Protein AF-A0A9Q0LSQ1-F1 (afdb_monomer_lite)

Foldseek 3Di:
DAEAEEEEDWDPPQCPLQVQCCVQVVDGDDDDDPLVPDDPVCSVPSAFDWDWDQDPNDIYTYTGGYPVVCVVVVNNVVSVPPHDYYHYDAHPVDPVGD

Organism: Anaeramoeba ignava (NCBI:txid1746090)

Radius of gyration: 14.05 Å; chains: 1; bounding box: 39×27×32 Å

InterPro domains:
  IPR001806 Small GTPase [PF00071] (5-98)
  IPR003578 Small GTPase Rho [PTHR24072] (4-98)
  IPR027417 P-loop containing nucleoside triphosphate hydrolase [G3DSA:3.40.50.300] (1-98)
  IPR027417 P-loop containing nucleoside triphosphate hydrolase [SSF52540] (1-98)

pLDDT: mean 73.34, std 14.42, range [40.25, 94.19]

Secondary structure (DSSP, 8-state):
-EEEEEEEE-STTSSHHHHHHHHHHSS--SS---GGGS-HHHHHHHH--EEEEEETTEEEEEEEEEHHHHHHTT-TTTTTTT-SEEEE---TT-GGG-

Structure (mmCIF, N/CA/C/O backbone):
data_AF-A0A9Q0LSQ1-F1
#
_entry.id   AF-A0A9Q0LSQ1-F1
#
loop_
_atom_site.group_PDB
_atom_site.id
_atom_site.type_symbol
_atom_site.label_atom_id
_atom_site.label_alt_id
_atom_site.label_comp_id
_atom_site.label_asym_id
_atom_site.label_entity_id
_atom_site.label_seq_id
_atom_site.pdbx_PDB_ins_code
_atom_site.Cartn_x
_atom_site.Cartn_y
_atom_site.Cartn_z
_atom_site.occupancy
_atom_site.B_iso_or_equiv
_atom_site.auth_seq_id
_atom_site.auth_comp_id
_atom_site.auth_asym_id
_atom_site.auth_atom_id
_atom_site.pdbx_PDB_model_num
ATOM 1 N N . MET A 1 1 ? -13.950 9.375 16.343 1.00 67.88 1 MET A N 1
ATOM 2 C CA . MET A 1 1 ? -13.077 9.285 15.156 1.00 67.88 1 MET A CA 1
ATOM 3 C C . MET A 1 1 ? -12.309 7.972 15.214 1.00 67.88 1 MET A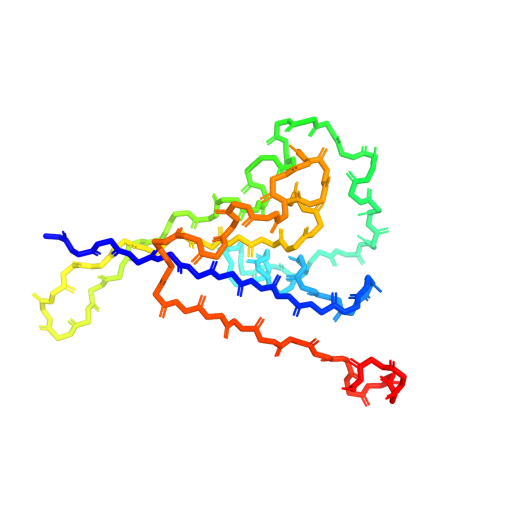 C 1
ATOM 5 O O . MET A 1 1 ? -11.622 7.739 16.205 1.00 67.88 1 MET A O 1
ATOM 9 N N . LYS A 1 2 ? -12.488 7.081 14.232 1.00 82.31 2 LYS A N 1
ATOM 10 C CA . LYS A 1 2 ? -11.809 5.774 14.203 1.00 82.31 2 LYS A CA 1
ATOM 11 C C . LYS A 1 2 ? -10.579 5.869 13.300 1.00 82.31 2 LYS A C 1
ATOM 13 O O . LYS A 1 2 ? -10.702 6.313 12.162 1.00 82.31 2 LYS A O 1
ATOM 18 N N . LYS A 1 3 ? -9.411 5.485 13.818 1.00 82.12 3 LYS A N 1
ATOM 19 C CA . LYS A 1 3 ? -8.164 5.450 13.047 1.00 82.12 3 LYS A CA 1
ATOM 20 C C . LYS A 1 3 ? -7.956 4.059 12.471 1.00 82.12 3 LYS A C 1
ATOM 22 O O . LYS A 1 3 ? -8.196 3.079 13.172 1.00 82.12 3 LYS A O 1
ATOM 27 N N . PHE A 1 4 ? -7.524 4.002 11.222 1.00 85.50 4 PHE A N 1
ATOM 28 C CA . PHE A 1 4 ? -7.211 2.778 10.509 1.00 85.50 4 PHE A CA 1
ATOM 29 C C . PHE A 1 4 ? -5.819 2.860 9.914 1.00 85.50 4 PHE A C 1
ATOM 31 O O . PHE A 1 4 ? -5.411 3.894 9.388 1.00 85.50 4 PHE A O 1
ATOM 38 N N . LYS A 1 5 ? -5.107 1.741 9.948 1.00 83.38 5 LYS A N 1
ATOM 39 C CA . LYS A 1 5 ? -3.749 1.651 9.437 1.00 83.38 5 LYS A CA 1
ATOM 40 C C . LYS A 1 5 ? -3.669 0.602 8.336 1.00 83.38 5 LYS A C 1
ATOM 42 O O . LYS A 1 5 ? -3.802 -0.595 8.601 1.00 83.38 5 LYS A O 1
ATOM 47 N N . ALA A 1 6 ? -3.432 1.061 7.109 1.00 85.62 6 ALA A N 1
ATOM 48 C CA . ALA A 1 6 ? -3.365 0.238 5.906 1.00 85.62 6 ALA A CA 1
ATOM 49 C C . ALA A 1 6 ? -1.924 0.132 5.389 1.00 85.62 6 ALA A C 1
ATOM 51 O O . ALA A 1 6 ? -1.232 1.140 5.251 1.00 85.62 6 ALA A O 1
ATOM 52 N N . ILE A 1 7 ? -1.464 -1.084 5.086 1.00 84.12 7 ILE A N 1
ATOM 53 C CA . ILE A 1 7 ? -0.12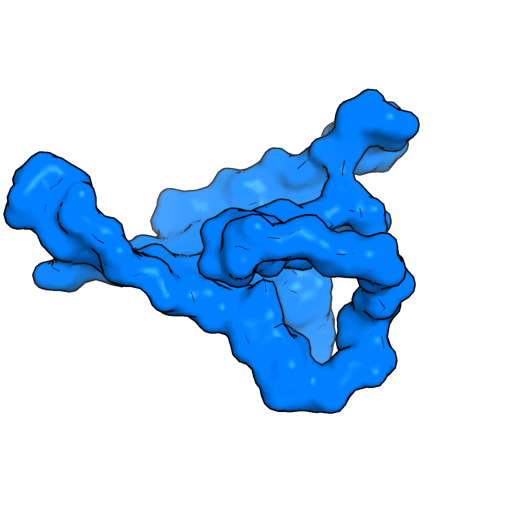8 -1.323 4.512 1.00 84.12 7 ILE A CA 1
ATOM 54 C C . ILE A 1 7 ? -0.249 -1.899 3.112 1.00 84.12 7 ILE A C 1
ATOM 56 O O . ILE A 1 7 ? -0.994 -2.848 2.905 1.00 84.12 7 ILE A O 1
ATOM 60 N N . PHE A 1 8 ? 0.553 -1.382 2.190 1.00 86.00 8 PHE A N 1
ATOM 61 C CA . PHE A 1 8 ? 0.689 -1.848 0.819 1.00 86.00 8 PHE A CA 1
ATOM 62 C C . PHE A 1 8 ? 2.010 -2.605 0.675 1.00 86.00 8 PHE A C 1
ATOM 64 O O . PHE A 1 8 ? 3.092 -2.025 0.825 1.00 86.00 8 PHE A O 1
ATOM 71 N N . VAL A 1 9 ? 1.921 -3.901 0.381 1.00 85.31 9 VAL A N 1
ATOM 72 C CA . VAL A 1 9 ? 3.060 -4.816 0.202 1.00 85.31 9 VAL A CA 1
ATOM 73 C C . VAL A 1 9 ? 3.073 -5.407 -1.204 1.00 85.31 9 VAL A C 1
ATOM 75 O O . VAL A 1 9 ? 2.044 -5.469 -1.865 1.00 85.31 9 VAL A O 1
ATOM 78 N N . GLY A 1 10 ? 4.246 -5.805 -1.686 1.00 85.81 10 GLY A N 1
ATOM 79 C CA . GLY A 1 10 ? 4.446 -6.416 -2.999 1.00 85.81 10 GLY A CA 1
ATOM 80 C C . GLY A 1 10 ? 5.834 -6.122 -3.563 1.00 85.81 10 GLY A C 1
ATOM 81 O O . GLY A 1 10 ? 6.578 -5.294 -3.028 1.00 85.81 10 GLY A O 1
ATOM 82 N N . SER A 1 11 ? 6.184 -6.763 -4.675 1.00 85.00 11 SER A N 1
ATOM 83 C CA . SER A 1 11 ? 7.491 -6.613 -5.330 1.00 85.00 11 SER A CA 1
ATOM 84 C C . SER A 1 11 ? 7.875 -5.151 -5.607 1.00 85.00 11 SER A C 1
ATOM 86 O O . SER A 1 11 ? 7.033 -4.264 -5.765 1.00 85.00 11 SER A O 1
ATOM 88 N N . ARG A 1 12 ? 9.178 -4.858 -5.634 1.00 80.69 12 ARG A N 1
ATOM 89 C CA . ARG A 1 12 ? 9.678 -3.503 -5.916 1.00 80.69 12 ARG A CA 1
ATOM 90 C C . ARG A 1 12 ? 9.347 -3.116 -7.361 1.00 80.69 12 ARG A C 1
ATOM 92 O O . ARG A 1 12 ? 9.508 -3.924 -8.265 1.00 80.69 12 ARG A O 1
ATOM 99 N N . GLY A 1 13 ? 8.922 -1.871 -7.576 1.00 78.81 13 GLY A N 1
ATOM 100 C CA . GLY A 1 13 ? 8.677 -1.336 -8.924 1.00 78.81 13 GLY A CA 1
ATOM 101 C C . GLY A 1 13 ? 7.303 -1.650 -9.526 1.00 78.81 13 GLY A C 1
ATOM 102 O O . GLY A 1 13 ? 7.019 -1.174 -10.612 1.00 78.81 13 GLY A O 1
ATOM 103 N N . ILE A 1 14 ? 6.414 -2.352 -8.815 1.00 87.44 14 ILE A N 1
ATOM 104 C CA . ILE A 1 14 ? 5.054 -2.687 -9.297 1.00 87.44 14 ILE A CA 1
ATOM 105 C C . ILE A 1 14 ? 4.044 -1.523 -9.236 1.00 87.44 14 ILE A C 1
ATOM 107 O O . ILE A 1 14 ? 2.857 -1.721 -9.457 1.00 87.44 14 ILE A O 1
ATOM 111 N N . GLY A 1 15 ? 4.482 -0.323 -8.838 1.00 84.81 15 GLY A N 1
ATOM 112 C CA . GLY A 1 15 ? 3.620 0.863 -8.791 1.00 84.81 15 GLY A CA 1
ATOM 113 C C . GLY A 1 15 ? 2.891 1.143 -7.469 1.00 84.81 15 GLY A C 1
ATOM 114 O O . GLY A 1 15 ? 2.023 2.005 -7.458 1.00 84.81 15 GLY A O 1
ATOM 115 N N . LYS A 1 16 ? 3.247 0.510 -6.337 1.00 84.88 16 LYS A N 1
ATOM 116 C CA . LYS A 1 16 ? 2.622 0.795 -5.018 1.00 84.88 16 LYS A CA 1
ATOM 117 C C . LYS A 1 16 ? 2.673 2.281 -4.639 1.00 84.88 16 LYS A C 1
ATOM 119 O O . LYS A 1 16 ? 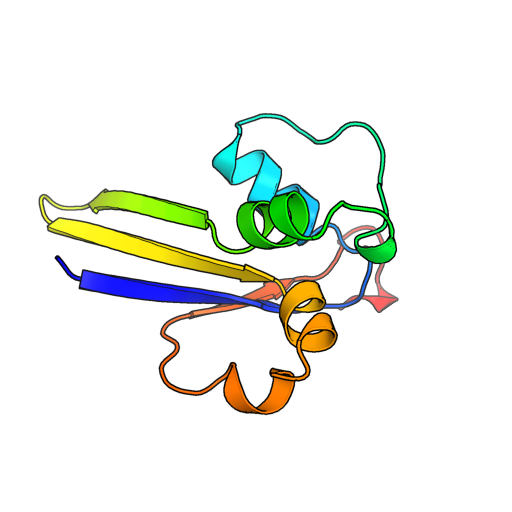1.665 2.863 -4.256 1.00 84.88 16 LYS A O 1
ATOM 124 N N . THR A 1 17 ? 3.841 2.909 -4.776 1.00 78.25 17 THR A N 1
ATOM 125 C CA . THR A 1 17 ? 4.015 4.344 -4.504 1.00 78.25 17 THR A CA 1
ATOM 126 C C . THR A 1 17 ? 3.217 5.199 -5.485 1.00 78.25 17 THR A C 1
ATOM 128 O O . THR A 1 17 ? 2.523 6.117 -5.062 1.00 78.25 17 THR A O 1
ATOM 131 N N . SER A 1 18 ? 3.250 4.868 -6.780 1.00 80.50 18 SER A N 1
ATOM 132 C CA . SER A 1 18 ? 2.479 5.581 -7.804 1.00 80.50 18 SER A CA 1
ATOM 133 C C . SER A 1 18 ? 0.974 5.489 -7.555 1.00 80.50 18 SER A C 1
ATOM 135 O O . SER A 1 18 ? 0.271 6.477 -7.744 1.00 80.50 18 SER A O 1
ATOM 137 N N . LEU A 1 19 ? 0.485 4.341 -7.079 1.00 84.81 19 LEU A N 1
ATOM 138 C CA . LEU A 1 19 ? -0.906 4.135 -6.682 1.00 84.81 19 LEU A CA 1
ATOM 139 C C . LEU A 1 19 ? -1.296 5.064 -5.526 1.00 84.81 19 LEU A C 1
ATOM 141 O O . LEU A 1 19 ? -2.278 5.795 -5.640 1.00 84.81 19 LEU A O 1
ATOM 145 N N . LEU A 1 20 ? -0.514 5.065 -4.442 1.00 81.19 20 LEU A N 1
ATOM 146 C CA . LEU A 1 20 ? -0.777 5.902 -3.268 1.00 81.19 20 LEU A CA 1
ATOM 147 C C . LEU A 1 20 ? -0.738 7.401 -3.606 1.00 81.19 20 LEU A C 1
ATOM 149 O O . LEU A 1 20 ? -1.629 8.146 -3.201 1.00 81.19 20 LEU A O 1
ATOM 153 N N . LEU A 1 21 ? 0.235 7.832 -4.412 1.00 77.56 21 LEU A N 1
ATOM 154 C CA . LEU A 1 21 ? 0.346 9.227 -4.842 1.00 77.56 21 LEU A CA 1
ATOM 155 C C . LEU A 1 21 ? -0.786 9.650 -5.763 1.00 77.56 21 LEU A C 1
ATOM 157 O O . LEU A 1 21 ? -1.405 10.683 -5.533 1.00 77.56 21 LEU A O 1
ATOM 161 N N . THR A 1 22 ? -1.116 8.834 -6.763 1.00 82.81 22 THR A N 1
ATOM 162 C CA . THR A 1 22 ? -2.227 9.139 -7.675 1.00 82.81 22 THR A CA 1
ATOM 163 C C . THR A 1 22 ? -3.541 9.227 -6.912 1.00 82.81 22 THR A C 1
ATOM 165 O O . THR A 1 22 ? -4.375 10.090 -7.186 1.00 82.81 22 THR A O 1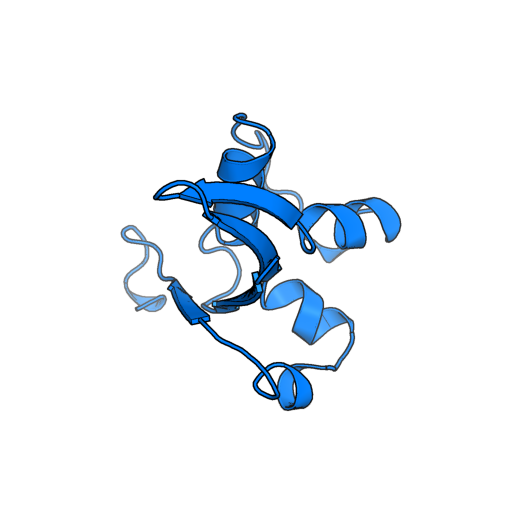
ATOM 168 N N . TYR A 1 23 ? -3.719 8.366 -5.911 1.00 83.75 23 TYR A N 1
ATOM 169 C CA . TYR A 1 23 ? -4.885 8.400 -5.050 1.00 83.75 23 TYR A CA 1
ATOM 170 C C . TYR A 1 23 ? -4.976 9.694 -4.224 1.00 83.75 23 TYR A C 1
ATOM 172 O O . TYR A 1 23 ? -6.064 10.278 -4.144 1.00 83.75 23 TYR A O 1
ATOM 180 N N . TYR A 1 24 ? -3.854 10.150 -3.656 1.00 79.25 24 TYR A N 1
ATOM 181 C CA . TYR A 1 24 ? -3.770 11.344 -2.811 1.00 79.25 24 TYR A CA 1
ATOM 182 C C . TYR A 1 24 ? -3.798 12.657 -3.606 1.00 79.25 24 TYR A C 1
ATOM 184 O O . TYR A 1 24 ? -4.655 13.504 -3.372 1.00 79.25 24 TYR A O 1
ATOM 192 N N . GLU A 1 25 ? -2.897 12.814 -4.575 1.00 77.31 25 GLU A N 1
ATOM 193 C CA . GLU A 1 25 ? -2.691 14.056 -5.332 1.00 77.31 25 GLU A CA 1
ATOM 194 C C . GLU A 1 25 ? -3.618 14.192 -6.545 1.00 77.31 25 GLU A C 1
ATOM 196 O O . GLU A 1 25 ? -3.637 15.237 -7.197 1.00 77.31 25 GLU A O 1
ATOM 201 N N . LYS A 1 26 ? -4.370 13.133 -6.884 1.00 78.88 26 LYS A N 1
ATOM 202 C CA . LYS A 1 26 ? -5.184 13.039 -8.112 1.00 78.88 26 LYS A CA 1
ATOM 203 C C . LYS A 1 26 ? -4.373 13.258 -9.396 1.00 78.88 26 LYS A C 1
ATOM 205 O O . LYS A 1 26 ? -4.929 13.639 -10.424 1.00 78.88 26 LYS A O 1
ATOM 210 N N . LYS A 1 27 ? -3.062 13.004 -9.347 1.00 73.88 27 LYS A N 1
ATOM 211 C CA . LYS A 1 27 ? -2.124 13.138 -10.467 1.00 73.88 27 LYS A CA 1
ATOM 212 C C . LYS A 1 27 ? -1.234 11.911 -10.559 1.00 73.88 27 LYS A C 1
ATOM 214 O O . LYS A 1 27 ? -0.723 11.440 -9.549 1.00 73.88 27 LYS A O 1
ATOM 219 N N . LEU A 1 28 ? -1.037 11.420 -11.779 1.00 72.31 28 LEU A N 1
ATOM 220 C CA . LEU A 1 28 ? -0.073 10.358 -12.025 1.00 72.31 28 LEU A CA 1
ATOM 221 C C . LEU A 1 28 ? 1.346 10.955 -11.967 1.00 72.31 28 LEU A C 1
ATOM 223 O O . LEU A 1 28 ? 1.601 11.937 -12.673 1.00 72.31 28 LEU A O 1
ATOM 227 N N . PRO A 1 29 ? 2.277 10.402 -11.171 1.00 68.56 29 PRO A N 1
ATOM 228 C CA . PRO A 1 29 ? 3.676 10.807 -11.243 1.00 68.56 29 PRO A CA 1
ATOM 229 C C . PRO A 1 29 ? 4.245 10.446 -12.625 1.00 68.56 29 PRO A C 1
ATOM 231 O O . PRO A 1 29 ? 4.068 9.322 -13.091 1.00 68.56 29 PRO A O 1
ATOM 234 N N . GLY A 1 30 ? 4.886 11.411 -13.292 1.00 65.69 30 GLY A N 1
ATOM 235 C CA . GLY A 1 30 ? 5.354 11.263 -14.676 1.00 65.69 30 GLY A CA 1
ATOM 236 C C . GLY A 1 30 ? 6.535 10.302 -14.834 1.00 65.69 30 GLY A C 1
ATOM 237 O O . GLY A 1 30 ? 6.447 9.341 -15.592 1.00 65.69 30 GLY A O 1
ATOM 238 N N . GLU A 1 31 ? 7.633 10.530 -14.111 1.00 62.66 31 GLU A N 1
ATOM 239 C CA . GLU A 1 31 ? 8.815 9.661 -14.158 1.00 62.66 31 GLU A CA 1
ATOM 240 C C . GLU A 1 31 ? 8.923 8.793 -12.900 1.00 62.66 31 GLU A C 1
ATOM 242 O O . GLU A 1 31 ? 8.663 9.242 -11.779 1.00 62.66 31 GLU A O 1
ATOM 247 N N . TYR A 1 32 ? 9.347 7.536 -13.077 1.00 57.31 32 TYR A N 1
ATOM 248 C CA . TYR A 1 32 ? 9.726 6.681 -11.956 1.00 57.31 32 TYR A CA 1
ATOM 249 C C . TYR A 1 32 ? 11.001 7.231 -11.315 1.00 57.31 32 TYR A C 1
ATOM 251 O O . TYR A 1 32 ? 12.105 7.015 -11.810 1.00 57.31 32 TYR A O 1
ATOM 259 N N . ILE A 1 33 ? 10.850 7.914 -10.185 1.00 57.91 33 ILE A N 1
ATOM 260 C CA . ILE A 1 33 ? 11.975 8.341 -9.358 1.00 57.91 33 ILE A CA 1
ATOM 261 C C . ILE A 1 33 ? 12.177 7.261 -8.279 1.00 57.91 33 ILE A C 1
ATOM 263 O O . ILE A 1 33 ? 11.300 7.068 -7.429 1.00 57.91 33 ILE A O 1
ATOM 267 N N . PRO A 1 34 ? 13.299 6.512 -8.285 1.00 53.66 34 PRO A N 1
ATOM 268 C CA . PRO A 1 34 ? 13.577 5.525 -7.251 1.00 53.66 34 PRO A CA 1
ATOM 269 C C . PRO A 1 34 ? 13.564 6.182 -5.869 1.00 53.66 34 PRO A C 1
ATOM 271 O O . PRO A 1 34 ? 14.218 7.201 -5.658 1.00 53.66 34 PRO A O 1
ATOM 274 N N . THR A 1 35 ? 12.899 5.556 -4.896 1.00 53.06 35 THR A N 1
ATOM 275 C CA . THR A 1 35 ? 12.729 6.086 -3.528 1.00 53.06 35 THR A CA 1
ATOM 276 C C . THR A 1 35 ? 14.053 6.428 -2.828 1.00 53.06 35 THR A C 1
ATOM 278 O O . THR A 1 35 ? 14.054 7.218 -1.899 1.00 53.06 35 THR A O 1
ATOM 281 N N . LYS A 1 36 ? 15.197 5.899 -3.290 1.00 47.22 36 LYS A N 1
ATOM 282 C CA . LYS A 1 36 ? 16.538 6.252 -2.787 1.00 47.22 36 LYS A CA 1
ATOM 283 C C . LYS A 1 36 ? 16.983 7.690 -3.093 1.00 47.22 36 LYS A C 1
ATOM 285 O O . LYS A 1 36 ? 17.898 8.163 -2.431 1.00 47.22 36 LYS A O 1
ATOM 290 N N . ASN A 1 37 ? 16.376 8.358 -4.074 1.00 42.53 37 ASN A N 1
ATOM 291 C CA . ASN A 1 37 ? 16.833 9.665 -4.560 1.00 42.53 37 ASN A CA 1
ATOM 292 C C . ASN A 1 37 ? 15.961 10.833 -4.081 1.00 42.53 37 ASN A C 1
ATOM 294 O O . ASN A 1 37 ? 16.271 11.986 -4.372 1.00 42.53 37 ASN A O 1
ATOM 298 N N . PHE A 1 38 ? 14.870 10.561 -3.367 1.00 46.25 38 PHE A N 1
ATOM 299 C CA . PHE A 1 38 ? 14.038 11.614 -2.801 1.00 46.25 38 PHE A CA 1
ATOM 300 C C . PHE A 1 38 ? 14.660 12.147 -1.507 1.00 46.25 38 PHE A C 1
ATOM 302 O O . PHE A 1 38 ? 15.172 11.393 -0.682 1.00 46.25 38 PHE A O 1
ATOM 309 N N . GLN A 1 39 ? 14.599 13.465 -1.318 1.00 41.88 39 GLN A N 1
ATOM 310 C CA . GLN A 1 39 ? 14.899 14.080 -0.029 1.00 41.88 39 GLN A CA 1
ATOM 311 C C . GLN A 1 39 ? 13.978 13.469 1.038 1.00 41.88 39 GLN A C 1
ATOM 313 O O . GLN A 1 39 ? 12.786 13.256 0.807 1.00 41.88 39 GLN A O 1
ATOM 318 N N . THR A 1 40 ? 14.545 13.162 2.199 1.00 45.31 40 THR A N 1
ATOM 319 C CA . THR A 1 40 ? 13.956 12.354 3.279 1.00 45.31 40 THR A CA 1
ATOM 320 C C . THR A 1 40 ? 12.572 12.831 3.750 1.00 45.31 40 THR A C 1
ATOM 322 O O . THR A 1 40 ? 11.786 12.027 4.255 1.00 45.31 40 THR A O 1
ATOM 325 N N . GLU A 1 41 ? 12.255 14.116 3.559 1.00 40.25 41 GLU A N 1
ATOM 326 C CA . GLU A 1 41 ? 10.958 14.729 3.879 1.00 40.25 41 GLU A CA 1
ATOM 327 C C . GLU A 1 41 ? 9.865 14.379 2.860 1.00 40.25 41 GLU A C 1
ATOM 329 O O . GLU A 1 41 ? 8.771 13.989 3.262 1.00 40.25 41 GLU A O 1
ATOM 334 N N . LEU A 1 42 ? 10.167 14.408 1.554 1.00 42.88 42 LEU A N 1
ATOM 335 C CA . LEU A 1 42 ? 9.234 13.977 0.505 1.00 42.88 42 LEU A CA 1
ATOM 336 C C . LEU A 1 42 ? 8.946 12.477 0.607 1.00 42.88 42 LEU A C 1
ATOM 338 O O . LEU A 1 42 ? 7.813 12.073 0.402 1.00 42.88 42 LEU A O 1
ATOM 342 N N . ILE A 1 43 ? 9.923 11.654 1.011 1.00 47.81 43 ILE A N 1
ATOM 343 C CA . ILE A 1 43 ? 9.710 10.213 1.249 1.00 47.81 43 ILE A CA 1
ATOM 344 C C . ILE A 1 43 ? 8.761 9.970 2.431 1.00 47.81 43 ILE A C 1
ATOM 346 O O . ILE A 1 43 ? 7.886 9.107 2.342 1.00 47.81 43 ILE A O 1
ATOM 350 N N . HIS A 1 44 ? 8.925 10.717 3.530 1.00 42.09 44 HIS A N 1
ATOM 351 C CA . HIS A 1 44 ? 8.039 10.636 4.697 1.00 42.09 44 HIS A CA 1
ATOM 352 C C . HIS A 1 44 ? 6.606 11.066 4.354 1.00 42.09 44 HIS A C 1
ATOM 354 O O . HIS A 1 44 ? 5.658 10.385 4.745 1.00 42.09 44 HIS A O 1
ATOM 360 N N . PHE A 1 45 ? 6.454 12.147 3.581 1.00 41.66 45 PHE A N 1
ATOM 361 C CA . PHE A 1 45 ? 5.159 12.663 3.125 1.00 41.66 45 PHE A CA 1
ATOM 362 C C . PHE A 1 45 ? 4.497 11.768 2.064 1.00 41.66 45 PHE A C 1
ATOM 364 O O . PHE A 1 45 ? 3.287 11.569 2.091 1.00 41.66 45 PHE A O 1
ATOM 371 N N . MET A 1 46 ? 5.284 11.186 1.150 1.00 47.41 46 MET A N 1
ATOM 372 C CA . MET A 1 46 ? 4.798 10.321 0.063 1.00 47.41 46 MET A CA 1
ATOM 373 C C . MET A 1 46 ? 4.144 9.036 0.572 1.00 47.41 46 MET A C 1
ATOM 375 O O . MET A 1 46 ? 3.399 8.402 -0.175 1.00 47.41 46 MET A O 1
ATOM 379 N N . ILE A 1 47 ? 4.480 8.596 1.789 1.00 53.69 47 ILE A N 1
ATOM 380 C CA . ILE A 1 47 ? 4.139 7.249 2.244 1.00 53.69 47 ILE A CA 1
ATOM 381 C C . ILE A 1 47 ? 3.178 7.257 3.426 1.00 53.69 47 ILE A C 1
ATOM 383 O O . ILE A 1 47 ? 2.314 6.389 3.433 1.00 53.69 47 ILE A O 1
ATOM 387 N N . LEU A 1 48 ? 3.239 8.237 4.335 1.00 57.72 48 LEU A N 1
ATOM 388 C CA . LEU A 1 48 ? 2.206 8.453 5.351 1.00 57.72 48 LEU A CA 1
ATOM 389 C C . LEU A 1 48 ? 1.136 9.415 4.817 1.00 57.72 48 LEU A C 1
ATOM 391 O O . LEU A 1 48 ? 1.161 10.614 5.083 1.00 57.72 48 LEU A O 1
ATOM 395 N N . ILE A 1 49 ? 0.171 8.885 4.072 1.00 62.72 49 ILE A N 1
ATOM 396 C CA . ILE A 1 49 ? -1.008 9.665 3.689 1.00 62.72 49 ILE A CA 1
ATOM 397 C C . ILE A 1 49 ? -2.030 9.548 4.815 1.00 62.72 49 ILE A C 1
ATOM 399 O O . ILE A 1 49 ? -2.513 8.451 5.091 1.00 62.72 49 ILE A O 1
ATOM 403 N N . LEU A 1 50 ? -2.349 10.680 5.444 1.00 65.62 50 LEU A N 1
ATOM 404 C CA . LEU A 1 50 ? -3.467 10.817 6.372 1.00 65.62 50 LEU A CA 1
ATOM 405 C C . LEU A 1 50 ? -4.669 11.366 5.619 1.00 65.62 50 LEU A C 1
ATOM 407 O O . LEU A 1 50 ? -4.656 12.503 5.147 1.00 65.62 50 LEU A O 1
ATOM 411 N N . GLN A 1 51 ? -5.713 10.556 5.505 1.00 70.19 51 GLN A N 1
ATOM 412 C CA . GLN A 1 51 ? -6.947 10.951 4.837 1.00 70.19 51 GLN A CA 1
ATOM 413 C C . GLN A 1 51 ? -8.127 10.826 5.787 1.00 70.19 51 GLN A C 1
ATOM 415 O O . GLN A 1 51 ? -8.268 9.822 6.488 1.00 70.19 51 GLN A O 1
ATOM 420 N N . LYS A 1 52 ? -8.967 11.864 5.794 1.00 75.69 52 LYS A N 1
ATOM 421 C CA . LYS A 1 52 ? -10.225 11.876 6.530 1.00 75.69 52 LYS A CA 1
ATOM 422 C C . LYS A 1 52 ? -11.361 11.506 5.590 1.00 75.69 52 LYS A C 1
ATOM 424 O O . LYS A 1 52 ? -11.537 12.156 4.564 1.00 75.69 52 LYS A O 1
ATOM 429 N N . TYR A 1 53 ? -12.131 10.496 5.966 1.00 77.12 53 TYR A N 1
ATOM 430 C CA . TYR A 1 53 ? -13.326 10.085 5.239 1.00 77.12 53 TYR A CA 1
ATOM 431 C C . TYR A 1 53 ? -14.541 10.216 6.128 1.00 77.12 53 TYR A C 1
ATOM 433 O O . TYR A 1 53 ? -14.498 9.846 7.301 1.00 77.12 53 TYR A O 1
ATOM 441 N N . GLU A 1 54 ? -15.632 10.664 5.528 1.00 82.44 54 GLU A N 1
ATOM 442 C CA . GLU A 1 54 ? -16.958 10.517 6.095 1.00 82.44 54 GLU A CA 1
ATOM 443 C C . GLU A 1 54 ? -17.674 9.401 5.334 1.00 82.44 54 GLU A C 1
ATOM 445 O O . GLU A 1 54 ? -17.926 9.505 4.134 1.00 82.44 54 GLU A O 1
ATOM 450 N N . ILE A 1 55 ? -17.935 8.291 6.021 1.00 80.81 55 ILE A N 1
ATOM 451 C CA . ILE A 1 55 ? -18.671 7.146 5.475 1.00 80.81 55 ILE A CA 1
ATOM 452 C C . ILE A 1 55 ? -19.799 6.857 6.461 1.00 80.81 55 ILE A C 1
ATOM 454 O O . ILE A 1 55 ? -19.535 6.677 7.647 1.00 80.81 55 ILE A O 1
ATOM 458 N N . GLU A 1 56 ? -21.051 6.842 5.997 1.00 84.75 56 GLU A N 1
ATOM 459 C CA . GLU A 1 56 ? -22.228 6.607 6.854 1.00 84.75 56 GLU A CA 1
ATOM 460 C C . GLU A 1 56 ? -22.291 7.541 8.087 1.00 84.75 56 GLU A C 1
ATOM 462 O O . GLU A 1 56 ? -22.559 7.093 9.205 1.00 84.75 56 GLU A O 1
ATOM 467 N N . ASN A 1 57 ? -22.003 8.838 7.907 1.00 81.19 57 ASN A N 1
ATOM 468 C CA . ASN A 1 57 ? -21.932 9.851 8.977 1.00 81.19 57 ASN A CA 1
ATOM 469 C C . ASN A 1 57 ? -20.917 9.525 10.093 1.00 81.19 57 ASN A C 1
ATOM 471 O O . ASN A 1 57 ? -21.049 9.980 11.232 1.00 81.19 57 ASN A O 1
ATOM 475 N N . LYS A 1 58 ? -19.907 8.699 9.799 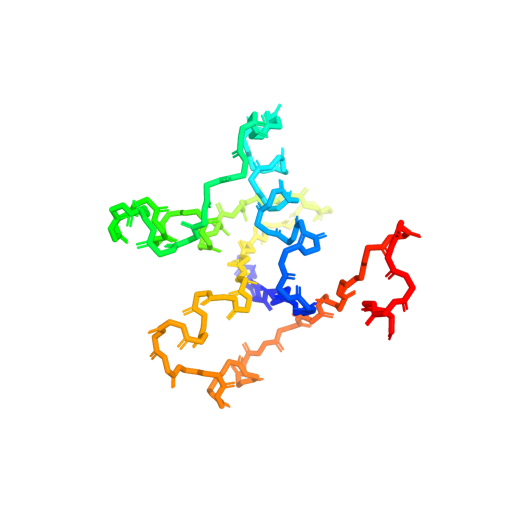1.00 80.31 58 LYS A N 1
ATOM 476 C CA . LYS A 1 58 ? -18.795 8.401 10.704 1.00 80.31 58 LYS A CA 1
ATOM 477 C C . LYS A 1 58 ? -17.496 8.907 10.102 1.00 80.31 58 LYS A C 1
ATOM 479 O O . LYS A 1 58 ? -17.197 8.651 8.939 1.00 80.31 58 LYS A O 1
ATOM 484 N N . GLU A 1 59 ? -16.706 9.574 10.936 1.00 81.19 59 GLU A N 1
ATOM 485 C CA . GLU A 1 59 ? -15.378 10.054 10.571 1.00 81.19 59 GLU A CA 1
ATOM 486 C C . GLU A 1 59 ? -14.301 8.988 10.796 1.00 81.19 59 GLU A C 1
ATOM 488 O O . GLU A 1 59 ? -14.131 8.445 11.904 1.00 81.19 59 GLU A O 1
ATOM 493 N N . PHE A 1 60 ? -13.518 8.769 9.745 1.00 80.75 60 PHE A N 1
ATOM 494 C CA . PHE A 1 60 ? -12.397 7.847 9.704 1.00 80.75 60 PHE A CA 1
ATOM 495 C C . PHE A 1 60 ? -11.120 8.574 9.329 1.00 80.75 60 PHE A C 1
ATOM 497 O O . PHE A 1 60 ? -11.127 9.422 8.445 1.00 80.75 60 PHE A O 1
ATOM 504 N N . GLU A 1 61 ? -10.021 8.200 9.968 1.00 83.06 61 GLU A N 1
ATOM 505 C CA . GLU A 1 61 ? -8.678 8.634 9.597 1.00 83.06 61 GLU A CA 1
ATOM 506 C C . GLU A 1 61 ? -7.904 7.403 9.140 1.00 83.06 61 GLU A C 1
ATOM 508 O O . GLU A 1 61 ? -7.784 6.441 9.898 1.00 83.06 61 GLU A O 1
ATOM 513 N N . ILE A 1 62 ? -7.422 7.407 7.901 1.00 82.69 62 ILE A N 1
ATOM 514 C CA . ILE A 1 62 ? -6.654 6.291 7.352 1.00 82.69 62 ILE A CA 1
ATOM 515 C C . ILE A 1 62 ? -5.211 6.732 7.176 1.00 82.69 62 ILE A C 1
ATOM 517 O O . ILE A 1 62 ? -4.948 7.718 6.493 1.00 82.69 62 ILE A O 1
ATOM 521 N N . GLU A 1 63 ? -4.303 5.973 7.780 1.00 83.25 63 GLU A N 1
ATOM 522 C CA . GLU A 1 63 ? -2.869 6.023 7.540 1.00 83.25 63 GLU A CA 1
ATOM 523 C C . GLU A 1 63 ? -2.493 4.976 6.494 1.00 83.25 63 GLU A C 1
ATOM 525 O O . GLU A 1 63 ? -2.537 3.768 6.761 1.00 83.25 63 GLU A O 1
ATOM 530 N N . PHE A 1 64 ? -2.082 5.428 5.316 1.00 81.19 64 PHE A N 1
ATOM 531 C CA . PHE A 1 64 ? -1.481 4.554 4.312 1.00 81.19 64 PHE A CA 1
ATOM 532 C C . PHE A 1 64 ? 0.013 4.371 4.590 1.00 81.19 64 PHE A C 1
ATOM 534 O O . PHE A 1 64 ? 0.647 5.256 5.151 1.00 81.19 64 PHE A O 1
ATOM 541 N N . TRP A 1 65 ? 0.559 3.202 4.248 1.00 77.00 65 TRP A N 1
ATOM 542 C CA . TRP A 1 65 ? 1.978 2.867 4.396 1.00 77.00 65 TRP A CA 1
ATOM 543 C C . TRP A 1 65 ? 2.430 1.985 3.229 1.00 77.00 65 TRP A C 1
ATOM 545 O O . TRP A 1 65 ? 1.760 1.015 2.892 1.00 77.00 65 TRP A O 1
ATOM 555 N N . GLY A 1 66 ? 3.591 2.265 2.646 1.00 74.81 66 GLY A N 1
ATOM 556 C CA . GLY A 1 66 ? 4.209 1.476 1.578 1.00 74.81 66 GLY A CA 1
ATOM 557 C C . GLY A 1 66 ? 5.395 0.662 2.093 1.00 74.81 66 GLY A C 1
ATOM 558 O O . GLY A 1 66 ? 6.192 1.158 2.892 1.00 74.81 66 GLY A O 1
ATOM 559 N N . GLN A 1 67 ? 5.533 -0.583 1.630 1.00 70.38 67 GLN A N 1
ATOM 560 C CA . GLN A 1 67 ? 6.601 -1.503 2.044 1.00 70.38 67 GLN A CA 1
ATOM 561 C C . GLN A 1 67 ? 8.014 -0.924 1.885 1.00 70.38 67 GLN A C 1
ATOM 563 O O . GLN A 1 67 ? 8.855 -1.142 2.752 1.00 70.38 67 GLN A O 1
ATOM 568 N N . GLU A 1 68 ? 8.293 -0.178 0.814 1.00 68.75 68 GLU A N 1
ATOM 569 C CA . GLU A 1 68 ? 9.621 0.389 0.554 1.00 68.75 68 GLU A CA 1
ATOM 570 C C . GLU A 1 68 ? 10.099 1.317 1.681 1.00 68.75 68 GLU A C 1
ATOM 572 O O . GLU A 1 68 ? 11.266 1.255 2.069 1.00 68.75 68 GLU A O 1
ATOM 577 N N . TYR A 1 69 ? 9.202 2.122 2.257 1.00 65.25 69 TYR A N 1
ATOM 578 C CA . TYR A 1 69 ? 9.518 2.965 3.415 1.00 65.25 69 TYR A CA 1
ATOM 579 C C . TYR A 1 69 ? 9.873 2.130 4.633 1.00 65.25 69 TYR A C 1
ATOM 581 O O . TYR A 1 69 ? 10.823 2.424 5.346 1.00 65.25 69 TYR A O 1
ATOM 589 N N . LEU A 1 70 ? 9.126 1.054 4.850 1.00 63.41 70 LEU A N 1
ATOM 590 C CA . LEU A 1 70 ? 9.261 0.204 6.024 1.00 63.41 70 LEU A CA 1
ATOM 591 C C . LEU A 1 70 ? 10.560 -0.607 5.996 1.00 63.41 70 LEU A C 1
ATOM 593 O O . LEU A 1 70 ? 11.165 -0.829 7.044 1.00 63.41 70 LEU A O 1
ATOM 597 N N . ILE A 1 71 ? 11.011 -0.988 4.796 1.00 66.44 71 ILE A N 1
ATOM 598 C CA . ILE A 1 71 ? 12.359 -1.517 4.564 1.00 66.44 71 ILE A CA 1
ATOM 599 C C . ILE A 1 71 ? 13.401 -0.429 4.846 1.00 66.44 71 ILE A C 1
ATOM 601 O O . ILE A 1 71 ? 14.364 -0.693 5.556 1.00 66.44 71 ILE A O 1
ATOM 605 N N . MET A 1 72 ? 13.204 0.794 4.335 1.00 60.16 72 MET A N 1
ATOM 606 C CA . MET A 1 72 ? 14.151 1.904 4.511 1.00 60.16 72 MET A CA 1
ATOM 607 C C . MET A 1 72 ? 14.418 2.235 5.987 1.00 60.16 72 MET A C 1
ATOM 609 O O . MET A 1 72 ? 15.556 2.520 6.347 1.00 60.16 72 MET A O 1
ATOM 613 N N . ILE A 1 73 ? 13.396 2.171 6.844 1.00 63.53 73 ILE A N 1
ATOM 614 C CA . ILE A 1 73 ? 13.525 2.448 8.285 1.00 63.53 73 ILE A CA 1
ATOM 615 C C . ILE A 1 73 ? 13.783 1.192 9.137 1.00 63.53 73 ILE A C 1
ATOM 617 O O . ILE A 1 73 ? 13.740 1.271 10.360 1.00 63.53 73 ILE A O 1
ATOM 621 N N . ASN A 1 74 ? 14.044 0.030 8.521 1.00 66.94 74 ASN A N 1
ATOM 622 C CA . ASN A 1 74 ? 14.258 -1.260 9.198 1.00 66.94 74 ASN A CA 1
ATOM 623 C C . ASN A 1 74 ? 13.118 -1.700 10.141 1.00 66.94 74 ASN A C 1
ATOM 625 O O . ASN A 1 74 ? 13.327 -2.509 11.043 1.00 66.94 74 ASN A O 1
ATOM 629 N N . LEU A 1 75 ? 11.890 -1.214 9.930 1.00 67.12 75 LEU A N 1
ATOM 630 C CA . LEU A 1 75 ? 10.734 -1.548 10.773 1.00 67.12 75 LEU A CA 1
ATOM 631 C C . LEU A 1 75 ? 9.860 -2.660 10.182 1.00 67.12 75 LEU A C 1
ATOM 633 O O . LEU A 1 75 ? 8.757 -2.877 10.677 1.00 67.12 75 LEU A O 1
ATOM 637 N N . LEU A 1 76 ? 10.335 -3.389 9.162 1.00 66.50 76 LEU A N 1
ATOM 638 C CA . LEU A 1 76 ? 9.575 -4.461 8.503 1.00 66.50 76 LEU A CA 1
ATOM 639 C C . LEU A 1 76 ? 8.971 -5.523 9.466 1.00 66.50 76 LEU A C 1
ATOM 641 O O . LEU A 1 76 ? 7.849 -5.973 9.233 1.00 66.50 76 LEU A O 1
ATOM 645 N N . PRO A 1 77 ? 9.630 -5.906 10.577 1.00 66.06 77 PRO A N 1
ATOM 646 C CA . PRO A 1 77 ? 9.029 -6.820 11.553 1.00 66.06 77 PRO A CA 1
ATOM 647 C C . PRO A 1 77 ? 7.896 -6.185 12.375 1.00 66.06 77 PRO A C 1
ATOM 649 O O . PRO A 1 77 ? 6.958 -6.862 12.781 1.00 66.06 77 PRO A O 1
ATOM 652 N N . LEU A 1 78 ? 7.967 -4.873 12.614 1.00 65.12 78 LEU A N 1
ATOM 653 C CA . LEU A 1 78 ? 7.057 -4.138 13.500 1.00 65.12 78 LEU A CA 1
ATOM 654 C C . LEU A 1 78 ? 5.837 -3.577 12.770 1.00 65.12 78 LEU A C 1
ATOM 656 O O . LEU A 1 78 ? 4.898 -3.090 13.398 1.00 65.12 78 LEU A O 1
ATOM 660 N N . ILE A 1 79 ? 5.825 -3.654 11.439 1.00 64.56 79 ILE A N 1
ATOM 661 C CA . ILE A 1 79 ? 4.729 -3.117 10.643 1.00 64.56 79 ILE A CA 1
ATOM 662 C C . ILE A 1 79 ? 3.436 -3.858 10.941 1.00 64.56 79 ILE A C 1
ATOM 664 O O . ILE A 1 79 ? 2.417 -3.202 11.020 1.00 64.56 79 ILE A O 1
ATOM 668 N N . TYR A 1 80 ? 3.451 -5.177 11.120 1.00 66.44 80 TYR A N 1
ATOM 669 C CA . TYR A 1 80 ? 2.224 -5.969 11.259 1.00 66.44 80 TYR A CA 1
ATOM 670 C C . TYR A 1 80 ? 1.494 -5.759 12.592 1.00 66.44 80 TYR A C 1
ATOM 672 O O . TYR A 1 80 ? 0.336 -6.145 12.731 1.00 66.44 80 TYR A O 1
ATOM 680 N N . ILE A 1 81 ? 2.141 -5.120 13.568 1.00 71.00 81 ILE A N 1
ATOM 681 C CA . ILE A 1 81 ? 1.558 -4.871 14.884 1.00 71.00 81 ILE A CA 1
ATOM 682 C C . ILE A 1 81 ? 0.569 -3.701 14.793 1.00 71.00 81 ILE A C 1
ATOM 684 O O . ILE A 1 81 ? 0.915 -2.613 14.324 1.00 71.00 81 ILE A O 1
ATOM 688 N N . GLY A 1 82 ? -0.663 -3.926 15.262 1.00 71.38 82 GLY A N 1
ATOM 689 C CA . GLY A 1 82 ? -1.701 -2.892 15.349 1.00 71.38 82 GLY A CA 1
ATOM 690 C C . GLY A 1 82 ? -2.182 -2.379 13.989 1.00 71.38 82 GLY A C 1
ATOM 691 O O . GLY A 1 82 ? -2.377 -1.177 13.826 1.00 71.38 82 GLY A O 1
ATOM 692 N N . ARG A 1 83 ? -2.299 -3.267 12.995 1.00 70.06 83 ARG A N 1
ATOM 693 C CA . ARG A 1 83 ? -2.782 -2.937 11.647 1.00 70.06 83 ARG A CA 1
ATOM 694 C C . ARG A 1 83 ? -4.177 -3.463 11.422 1.00 70.06 83 ARG A C 1
ATOM 696 O O . ARG A 1 83 ? -4.507 -4.553 11.878 1.00 70.06 83 ARG A O 1
ATOM 703 N N . ASP A 1 84 ? -4.935 -2.714 10.636 1.00 82.38 84 ASP A N 1
ATOM 704 C CA . ASP A 1 84 ? -6.312 -3.061 10.316 1.00 82.38 84 ASP A CA 1
ATOM 705 C C . ASP A 1 84 ? -6.442 -3.673 8.920 1.00 82.38 84 ASP A C 1
ATOM 707 O O . ASP A 1 84 ? -7.315 -4.507 8.697 1.00 82.38 84 ASP A O 1
ATOM 711 N N . VAL A 1 85 ? -5.585 -3.265 7.972 1.00 87.56 85 VAL A N 1
ATOM 712 C CA . VAL A 1 85 ? -5.667 -3.691 6.567 1.00 87.56 85 VAL A CA 1
ATOM 713 C C . VAL A 1 85 ? -4.278 -3.938 5.976 1.00 87.56 85 VAL A C 1
ATOM 715 O O . VAL A 1 85 ? -3.359 -3.130 6.138 1.00 87.56 85 VAL A O 1
ATOM 718 N N . ILE A 1 86 ? -4.145 -5.034 5.226 1.00 86.69 86 ILE A N 1
ATOM 719 C CA . ILE A 1 86 ? -2.976 -5.334 4.393 1.00 86.69 86 ILE A CA 1
ATOM 720 C C . ILE A 1 86 ? -3.450 -5.470 2.943 1.00 86.69 86 ILE A C 1
ATOM 722 O O . ILE A 1 86 ? -4.229 -6.362 2.618 1.00 86.69 86 ILE A O 1
ATOM 726 N N . ALA A 1 87 ? -2.970 -4.582 2.078 1.00 88.75 87 ALA A N 1
ATOM 727 C CA . ALA A 1 87 ? -3.154 -4.624 0.638 1.00 88.75 87 ALA A CA 1
ATOM 728 C C . ALA A 1 87 ? -1.928 -5.284 -0.007 1.00 88.75 87 ALA A C 1
ATOM 730 O O . ALA A 1 87 ? -0.821 -4.744 0.034 1.00 88.75 87 ALA A O 1
ATOM 731 N N . ILE A 1 88 ? -2.125 -6.464 -0.591 1.00 90.50 88 ILE A N 1
ATOM 732 C CA . ILE A 1 88 ? -1.098 -7.169 -1.360 1.00 90.50 88 ILE A CA 1
ATOM 733 C C . ILE A 1 88 ? -1.250 -6.750 -2.821 1.00 90.50 88 ILE A C 1
ATOM 735 O O . ILE A 1 88 ? -2.323 -6.892 -3.403 1.00 90.50 88 ILE A O 1
ATOM 739 N N . CYS A 1 89 ? -0.191 -6.198 -3.398 1.00 90.88 89 CYS A N 1
ATOM 740 C CA . CYS A 1 89 ? -0.181 -5.662 -4.750 1.00 90.88 89 CYS A CA 1
ATOM 741 C C . CYS A 1 89 ? 0.730 -6.494 -5.654 1.00 90.88 89 CYS A C 1
ATOM 743 O O . CYS A 1 89 ? 1.818 -6.900 -5.245 1.00 90.88 89 CYS A O 1
ATOM 745 N N . PHE A 1 90 ? 0.316 -6.637 -6.909 1.00 94.19 90 PHE A N 1
ATOM 746 C CA . PHE A 1 90 ? 1.103 -7.174 -8.016 1.00 94.19 90 PHE A CA 1
ATOM 747 C C . PHE A 1 90 ? 0.811 -6.350 -9.277 1.00 94.19 90 PHE A C 1
ATOM 749 O O . PHE A 1 90 ? -0.201 -5.647 -9.347 1.00 94.19 90 PHE A O 1
ATOM 756 N N . ALA A 1 91 ? 1.705 -6.407 -10.256 1.00 93.25 91 ALA A N 1
ATOM 757 C CA . ALA A 1 91 ? 1.549 -5.735 -11.537 1.00 93.25 91 ALA A CA 1
ATOM 758 C C . ALA A 1 91 ? 1.011 -6.722 -12.584 1.00 93.25 91 ALA A C 1
ATOM 760 O O . ALA A 1 91 ? 1.566 -7.800 -12.785 1.00 93.25 91 ALA A O 1
ATOM 761 N N . VAL A 1 92 ? -0.091 -6.356 -13.242 1.00 93.75 92 VAL A N 1
ATOM 762 C CA . VAL A 1 92 ? -0.801 -7.222 -14.206 1.00 93.75 92 VAL A CA 1
ATOM 763 C C . VAL A 1 92 ? 0.043 -7.500 -15.457 1.00 93.75 92 VAL A C 1
ATOM 765 O O . VAL A 1 92 ? -0.101 -8.544 -16.085 1.00 93.75 92 VAL A O 1
ATOM 768 N N . ASP A 1 93 ? 0.951 -6.589 -15.799 1.00 93.44 93 ASP A N 1
ATOM 769 C CA . ASP A 1 93 ? 1.916 -6.706 -16.895 1.00 93.44 93 ASP A CA 1
ATOM 770 C C . ASP A 1 93 ? 3.195 -7.473 -16.509 1.00 93.44 93 ASP A C 1
ATOM 772 O O . ASP A 1 93 ? 4.029 -7.747 -17.371 1.00 93.44 93 ASP A O 1
ATOM 776 N N . ASN A 1 94 ? 3.352 -7.861 -15.236 1.00 90.50 94 ASN A N 1
ATOM 777 C CA . ASN A 1 94 ? 4.499 -8.619 -14.747 1.00 90.50 94 ASN A CA 1
ATOM 778 C C . ASN A 1 94 ? 4.061 -9.860 -13.943 1.00 90.50 94 ASN A C 1
ATOM 780 O O . ASN A 1 94 ? 3.909 -9.784 -12.719 1.00 90.50 94 ASN A O 1
ATOM 784 N N . PRO A 1 95 ? 3.952 -11.035 -14.589 1.00 92.06 95 PRO A N 1
ATOM 785 C CA . PRO A 1 95 ? 3.562 -12.282 -13.930 1.00 92.06 95 PRO A CA 1
ATOM 786 C C . PRO A 1 95 ? 4.472 -12.702 -12.770 1.00 92.06 95 PRO A C 1
ATOM 788 O O . PRO A 1 95 ? 4.001 -13.340 -11.840 1.00 92.06 95 PRO A O 1
ATOM 791 N N . TYR A 1 96 ? 5.756 -12.316 -12.777 1.00 92.19 96 TYR A N 1
ATOM 792 C CA . TYR A 1 96 ? 6.687 -12.611 -11.676 1.00 92.19 96 TYR A CA 1
ATOM 793 C C . TYR A 1 96 ? 6.380 -11.834 -10.390 1.00 92.19 96 TYR A C 1
ATOM 795 O O . TYR A 1 96 ? 7.036 -12.042 -9.370 1.00 92.19 96 TYR A O 1
ATOM 803 N N . SER A 1 97 ? 5.453 -10.878 -10.445 1.00 88.94 97 SER A N 1
ATOM 804 C CA . SER A 1 97 ? 5.047 -10.096 -9.282 1.00 88.94 97 SER A CA 1
ATOM 805 C C . SER A 1 97 ? 3.844 -10.666 -8.524 1.00 88.94 97 SER A C 1
ATOM 807 O O . SER A 1 97 ? 3.558 -10.140 -7.448 1.00 88.94 97 SER A O 1
ATOM 809 N N . PHE A 1 98 ? 3.173 -11.687 -9.075 1.00 88.31 98 PHE A N 1
ATOM 810 C CA . PHE A 1 98 ? 2.066 -12.427 -8.458 1.00 88.31 98 PHE A CA 1
ATOM 811 C C . PHE A 1 98 ? 2.596 -13.567 -7.580 1.00 88.31 98 PHE A C 1
ATOM 813 O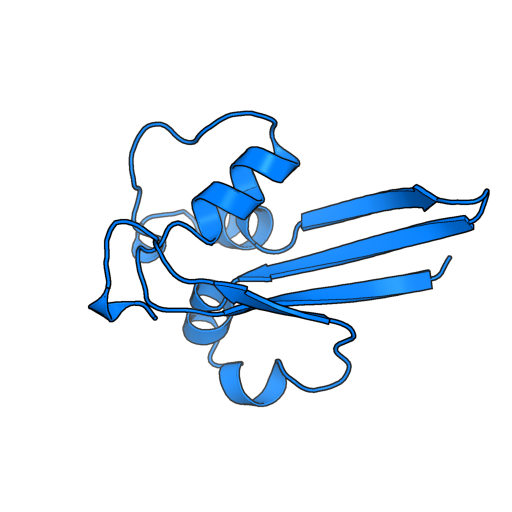 O . PHE A 1 98 ? 2.079 -13.719 -6.451 1.00 88.31 98 PHE A O 1
#

Sequence (98 aa):
MKKFKAIFVGSRGIGKTSLLLTYYEKKLPGEYIPTKNFQTELIHFMILILQKYEIENKEFEIEFWGQEYLIMINLLPLIYIGRDVIAICFAVDNPYSF